Protein AF-A0AAU9DB05-F1 (afdb_monomer_lite)

InterPro domains:
  IPR001624 Flagellar hook-basal body complex protein FliE [MF_00724] (1-97)
  IPR001624 Flagellar hook-basal body complex protein FliE [PF02049] (17-97)
  IPR001624 Flagellar hook-basal body complex protein FliE [PR01006] (27-43)
  IPR001624 Flagellar hook-basal body complex protein FliE [PR01006] (61-77)
  IPR001624 Flagellar hook-basal body complex protein FliE [PR01006] (82-95)
  IPR001624 Flagellar hook-basal body complex protein FliE [PTHR34653] (17-97)
  IPR001624 Flagellar hook-basal body complex protein FliE [TIGR00205] (15-97)

Organism: NCBI:txid2996794

Secondary structure (DSSP, 8-state):
--------GGGGSSSTTSSSSSSS---HHHHHHHHHHHHHHHHHHHHHHHHHHHTTS---HHHHHHHHHHHHHHHHHHHHHHHHHHHHHHHHHHH--

pLDDT: mean 80.7, std 18.01, range [43.91, 97.81]

Radius of gyration: 26.41 Å; chains: 1; bounding box: 81×18×68 Å

Sequence (97 aa):
MKINGIINPNILGDISNKKNKQEAETSFSNVLKGIVEDANNLQKDANLKTQNFVSGKIDNIQEVMVAGQKAEIAMSFVIEVRNKLLDAYQEFSRMQV

Foldseek 3Di:
DDDDDDDDPCPVPPPVPDPPPPPPDPDPVVVLVVLVVVLVVLVVLLVVVVVCCVVVVDVDVVSNVVSVVSSVVSVVVNVVVVVVVVVVVVVVVVVVD

Structure (mmCIF, N/CA/C/O backbone):
data_AF-A0AAU9DB05-F1
#
_entry.id   AF-A0AAU9DB05-F1
#
loop_
_atom_site.group_PDB
_atom_site.id
_atom_site.type_symbol
_atom_site.label_atom_id
_atom_site.label_alt_id
_atom_site.label_comp_id
_atom_site.label_asym_id
_atom_site.label_entity_id
_atom_site.label_seq_id
_atom_site.pdbx_PDB_ins_code
_atom_site.Cartn_x
_atom_site.Cartn_y
_atom_site.Cartn_z
_atom_site.occupancy
_atom_site.B_iso_or_equiv
_atom_site.auth_seq_id
_atom_site.auth_comp_id
_atom_site.auth_asym_id
_atom_site.auth_atom_id
_atom_site.pdbx_PDB_model_num
ATOM 1 N N . MET A 1 1 ? 61.837 2.188 37.230 1.00 45.69 1 MET A N 1
ATOM 2 C CA . MET A 1 1 ? 60.548 1.975 36.535 1.00 45.69 1 MET A CA 1
ATOM 3 C C . MET A 1 1 ? 60.772 2.148 35.041 1.00 45.69 1 MET A C 1
ATOM 5 O O . MET A 1 1 ? 61.313 3.174 34.656 1.00 45.69 1 MET A O 1
ATOM 9 N N . LYS A 1 2 ? 60.435 1.146 34.220 1.00 44.50 2 LYS A N 1
ATOM 10 C CA . LYS A 1 2 ? 60.449 1.245 32.753 1.00 44.50 2 LYS A CA 1
ATOM 11 C C . LYS A 1 2 ? 59.016 1.524 32.300 1.00 44.50 2 LYS A C 1
ATOM 13 O O . LYS A 1 2 ? 58.153 0.683 32.524 1.00 44.50 2 LYS A O 1
ATOM 18 N N . ILE A 1 3 ? 58.765 2.695 31.725 1.00 55.53 3 ILE A N 1
ATOM 19 C CA . ILE A 1 3 ? 57.491 3.027 31.077 1.00 55.53 3 ILE A CA 1
ATOM 20 C C . ILE A 1 3 ? 57.666 2.702 29.597 1.00 55.53 3 ILE A C 1
ATOM 22 O O . ILE A 1 3 ? 58.337 3.429 28.871 1.00 55.53 3 ILE A O 1
ATOM 26 N N . ASN A 1 4 ? 57.122 1.561 29.184 1.00 43.91 4 ASN A N 1
ATOM 27 C CA . ASN A 1 4 ? 57.091 1.122 27.798 1.00 43.91 4 ASN A CA 1
ATOM 28 C C . ASN A 1 4 ? 55.633 1.035 27.350 1.00 43.91 4 ASN A C 1
ATOM 30 O O . ASN A 1 4 ? 54.845 0.329 27.971 1.00 43.91 4 ASN A O 1
ATOM 34 N N . GLY A 1 5 ? 55.340 1.678 26.220 1.00 54.53 5 GLY A N 1
ATOM 35 C CA . GLY A 1 5 ? 54.171 1.394 25.395 1.00 54.53 5 GLY A CA 1
ATOM 36 C C . GLY A 1 5 ? 52.972 2.291 25.673 1.00 54.53 5 GLY A C 1
ATOM 37 O O . GLY A 1 5 ? 52.345 2.182 26.715 1.00 54.53 5 GLY A O 1
ATOM 38 N N . ILE A 1 6 ? 52.658 3.165 24.717 1.00 57.59 6 ILE A N 1
ATOM 39 C CA . ILE A 1 6 ? 51.444 3.134 23.878 1.00 57.59 6 ILE A CA 1
ATOM 40 C C . ILE A 1 6 ? 51.567 4.346 22.939 1.00 57.59 6 ILE A C 1
ATOM 42 O O . ILE A 1 6 ? 51.135 5.446 23.259 1.00 57.59 6 ILE A O 1
ATOM 46 N N . ILE A 1 7 ? 52.191 4.154 21.776 1.00 60.38 7 ILE A N 1
ATOM 47 C CA . ILE A 1 7 ? 51.872 4.944 20.580 1.00 60.38 7 ILE A CA 1
ATOM 48 C C . ILE A 1 7 ? 51.723 3.925 19.454 1.00 60.38 7 ILE A C 1
ATOM 50 O O . ILE A 1 7 ? 52.705 3.414 18.923 1.00 60.38 7 ILE A O 1
ATOM 54 N N . ASN A 1 8 ? 50.474 3.558 19.173 1.00 56.38 8 ASN A N 1
ATOM 55 C CA . ASN A 1 8 ? 50.109 2.701 18.055 1.00 56.38 8 ASN A CA 1
ATOM 56 C C . ASN A 1 8 ? 49.932 3.592 16.808 1.00 56.38 8 ASN A C 1
ATOM 58 O O . ASN A 1 8 ? 49.034 4.437 16.818 1.00 56.38 8 ASN A O 1
ATOM 62 N N . PRO A 1 9 ? 50.734 3.439 15.740 1.00 56.72 9 PRO A N 1
ATOM 63 C CA . PRO A 1 9 ? 50.687 4.322 14.569 1.00 56.72 9 PRO A CA 1
ATOM 64 C C . PRO A 1 9 ? 49.449 4.122 13.670 1.00 56.72 9 PRO A C 1
ATOM 66 O O . PRO A 1 9 ? 49.301 4.816 12.669 1.00 56.72 9 PRO A O 1
ATOM 69 N N . ASN A 1 10 ? 48.516 3.232 14.027 1.00 58.69 10 ASN A N 1
ATOM 70 C CA . ASN A 1 10 ? 47.360 2.886 13.188 1.00 58.69 10 ASN A CA 1
ATOM 71 C C . ASN A 1 10 ? 46.104 3.759 13.387 1.00 58.69 10 ASN A C 1
ATOM 73 O O . ASN A 1 10 ? 45.060 3.464 12.812 1.00 58.69 10 ASN A O 1
ATOM 77 N N . ILE A 1 11 ? 46.180 4.864 14.132 1.00 58.53 11 ILE A N 1
ATOM 78 C CA . ILE A 1 11 ? 45.039 5.783 14.334 1.00 58.53 11 ILE A CA 1
ATOM 79 C C . ILE A 1 11 ? 44.636 6.593 13.084 1.00 58.53 11 ILE A C 1
ATOM 81 O O . ILE A 1 11 ? 43.616 7.276 13.104 1.00 58.53 11 ILE A O 1
ATOM 85 N N . LEU A 1 12 ? 45.384 6.498 11.978 1.00 56.00 12 LEU A N 1
ATOM 86 C CA . LEU A 1 12 ? 45.067 7.188 10.717 1.00 56.00 12 LEU A CA 1
ATOM 87 C C . LEU A 1 12 ? 44.284 6.326 9.704 1.00 56.00 12 LEU A C 1
ATOM 89 O O . LEU A 1 12 ? 43.848 6.847 8.682 1.00 56.00 12 LEU A O 1
ATOM 93 N N . GLY A 1 13 ? 44.060 5.034 9.983 1.00 56.16 13 GLY A N 1
ATOM 94 C CA . GLY A 1 13 ? 43.303 4.126 9.102 1.00 56.16 13 GLY A CA 1
ATOM 95 C C . GLY A 1 13 ? 41.796 4.045 9.383 1.00 56.16 13 GLY A C 1
ATOM 96 O O . GLY A 1 13 ? 41.036 3.607 8.523 1.00 56.16 13 GLY A O 1
ATOM 97 N N . ASP A 1 14 ? 41.345 4.490 10.559 1.00 54.69 14 ASP A N 1
ATOM 98 C CA . ASP A 1 14 ? 39.970 4.259 11.043 1.00 54.69 14 ASP A CA 1
ATOM 99 C C . ASP A 1 14 ? 38.985 5.398 10.701 1.00 54.69 14 ASP A C 1
ATOM 101 O O . ASP A 1 14 ? 37.769 5.267 10.834 1.00 54.69 14 ASP A O 1
ATOM 105 N N . ILE A 1 15 ? 39.490 6.539 10.217 1.00 56.50 15 ILE A N 1
ATOM 106 C CA . ILE A 1 15 ? 38.659 7.716 9.895 1.00 56.50 15 ILE A CA 1
ATOM 107 C C . ILE A 1 15 ? 38.140 7.662 8.445 1.00 56.50 15 ILE A C 1
ATOM 109 O O . ILE A 1 15 ? 37.112 8.260 8.130 1.00 56.50 15 ILE A O 1
ATOM 113 N N . SER A 1 16 ? 38.782 6.892 7.558 1.00 54.94 16 SER A N 1
ATOM 114 C CA . SER A 1 16 ? 38.387 6.808 6.142 1.00 54.94 16 SER A CA 1
ATOM 115 C C . SER A 1 16 ? 37.160 5.908 5.896 1.00 54.94 16 SER A C 1
ATOM 117 O O . SER A 1 16 ? 36.486 6.049 4.880 1.00 54.94 16 SER A O 1
ATOM 119 N N . ASN A 1 17 ? 36.793 5.038 6.848 1.00 52.56 17 ASN A N 1
ATOM 120 C CA . ASN A 1 17 ? 35.807 3.972 6.618 1.00 52.56 17 ASN A CA 1
ATOM 121 C C . ASN A 1 17 ? 34.458 4.146 7.346 1.00 52.56 17 ASN A C 1
ATOM 123 O O . ASN A 1 17 ? 33.683 3.197 7.455 1.00 52.56 17 ASN A O 1
ATOM 127 N N . LYS A 1 18 ? 34.150 5.350 7.856 1.00 52.50 18 LYS A N 1
ATOM 128 C CA . LYS A 1 18 ? 32.920 5.597 8.642 1.00 52.50 18 LYS A CA 1
ATOM 129 C C . LYS A 1 18 ? 31.969 6.662 8.082 1.00 52.50 18 LYS A C 1
ATOM 131 O O . LYS A 1 18 ? 31.028 7.046 8.770 1.00 52.50 18 LYS A O 1
ATOM 136 N N . LYS A 1 19 ? 32.171 7.116 6.839 1.00 48.12 19 LYS A N 1
ATOM 137 C CA . LYS A 1 19 ? 31.294 8.107 6.174 1.00 48.12 19 LYS A CA 1
ATOM 138 C C . LYS A 1 19 ? 30.858 7.769 4.739 1.00 48.12 19 LYS A C 1
ATOM 140 O O . LYS A 1 19 ? 30.278 8.620 4.090 1.00 48.12 19 LYS A O 1
ATOM 145 N N . ASN A 1 20 ? 31.066 6.534 4.272 1.00 45.19 20 ASN A N 1
ATOM 146 C CA . ASN A 1 20 ? 30.633 6.073 2.938 1.00 45.19 20 ASN A CA 1
ATOM 147 C C . ASN A 1 20 ? 29.810 4.767 2.984 1.00 45.19 20 ASN A C 1
ATOM 149 O O . ASN A 1 20 ? 29.878 3.944 2.078 1.00 45.19 20 ASN A O 1
ATOM 153 N N . LYS A 1 21 ? 29.049 4.527 4.064 1.00 45.97 21 LYS A N 1
ATOM 154 C CA . LYS A 1 21 ? 28.211 3.313 4.204 1.00 45.97 21 LYS A CA 1
ATOM 155 C C . LYS A 1 21 ? 26.773 3.579 4.668 1.00 45.97 21 LYS A C 1
ATOM 157 O O . LYS A 1 21 ? 26.093 2.659 5.104 1.00 45.97 21 LYS A O 1
ATOM 162 N N . GLN A 1 22 ? 26.311 4.827 4.599 1.00 48.84 22 GLN A N 1
ATOM 163 C CA . GLN A 1 22 ? 24.896 5.167 4.825 1.00 48.84 22 GLN A CA 1
ATOM 164 C C . GLN A 1 22 ? 24.168 5.595 3.543 1.00 48.84 22 GLN A C 1
ATOM 166 O O . GLN A 1 22 ? 22.946 5.594 3.522 1.00 48.84 22 GLN A O 1
ATOM 171 N N . GLU A 1 23 ? 24.902 5.838 2.455 1.00 49.56 23 GLU A N 1
ATOM 172 C CA . GLU A 1 23 ? 24.362 6.117 1.113 1.00 49.56 23 GLU A CA 1
ATOM 173 C C . GLU A 1 23 ? 24.733 5.016 0.103 1.00 49.56 23 GLU A C 1
ATOM 175 O O . GLU A 1 23 ? 24.653 5.207 -1.106 1.00 49.56 23 GLU A O 1
ATOM 180 N N . ALA A 1 24 ? 25.148 3.841 0.589 1.00 51.28 24 ALA A N 1
ATOM 181 C CA . ALA A 1 24 ? 25.325 2.666 -0.256 1.00 51.28 24 ALA A CA 1
ATOM 182 C C . ALA A 1 24 ? 23.938 2.108 -0.600 1.00 51.28 24 ALA A C 1
ATOM 184 O O . ALA A 1 24 ? 23.409 1.261 0.113 1.00 51.28 24 ALA A O 1
ATOM 185 N N . GLU A 1 25 ? 23.355 2.672 -1.658 1.00 57.94 25 GLU A N 1
ATOM 186 C CA . GLU A 1 25 ? 22.289 2.108 -2.482 1.00 57.94 25 GLU A CA 1
ATOM 187 C C . GLU A 1 25 ? 21.121 1.510 -1.689 1.00 57.94 25 GLU A C 1
ATOM 189 O O . GLU A 1 25 ? 21.089 0.319 -1.368 1.00 57.94 25 GLU A O 1
ATOM 194 N N . THR A 1 26 ? 20.067 2.301 -1.461 1.00 63.44 26 THR A N 1
ATOM 195 C CA . THR A 1 26 ? 18.756 1.661 -1.297 1.00 63.44 26 THR A CA 1
ATOM 196 C C . THR A 1 26 ? 18.470 0.942 -2.612 1.00 63.44 26 THR A C 1
ATOM 198 O O . THR A 1 26 ? 18.079 1.569 -3.593 1.00 63.44 26 THR A O 1
ATOM 201 N N . SER A 1 27 ? 18.767 -0.361 -2.658 1.00 85.19 27 SER A N 1
ATOM 202 C CA . SER A 1 27 ? 18.563 -1.180 -3.849 1.00 85.19 27 SER A CA 1
ATOM 203 C C . SER A 1 27 ? 17.136 -0.980 -4.339 1.00 85.19 27 SER A C 1
ATOM 205 O O . SER A 1 27 ? 16.199 -0.993 -3.538 1.00 85.19 27 SER A O 1
ATOM 207 N N . PHE A 1 28 ? 16.958 -0.828 -5.651 1.00 83.31 28 PHE A N 1
ATOM 208 C CA . PHE A 1 28 ? 15.633 -0.733 -6.259 1.00 83.31 28 PHE A CA 1
ATOM 209 C C . PHE A 1 28 ? 14.703 -1.865 -5.783 1.00 83.31 28 PHE A C 1
ATOM 211 O O . PHE A 1 28 ? 13.527 -1.635 -5.514 1.00 83.31 28 PHE A O 1
ATOM 218 N N . SER A 1 29 ? 15.250 -3.070 -5.566 1.00 86.88 29 SER A N 1
ATOM 219 C CA . SER A 1 29 ? 14.498 -4.199 -5.011 1.00 86.88 29 SER A CA 1
ATOM 220 C C . SER A 1 29 ? 13.966 -3.934 -3.600 1.00 86.88 29 SER A C 1
ATOM 222 O O . SER A 1 29 ? 12.881 -4.408 -3.271 1.00 86.88 29 SER A O 1
ATOM 224 N N . ASN A 1 30 ? 14.704 -3.199 -2.765 1.00 90.38 30 ASN A N 1
ATOM 225 C CA . ASN A 1 30 ? 14.272 -2.839 -1.414 1.00 90.38 30 ASN A CA 1
ATOM 226 C C . ASN A 1 30 ? 13.154 -1.795 -1.461 1.00 90.38 30 ASN A C 1
ATOM 228 O O . ASN A 1 30 ? 12.185 -1.923 -0.719 1.00 90.38 30 ASN A O 1
ATOM 232 N N . VAL A 1 31 ? 13.252 -0.814 -2.365 1.00 88.94 31 VAL A N 1
ATOM 233 C CA . VAL A 1 31 ? 12.187 0.180 -2.582 1.00 88.94 31 VAL A CA 1
ATOM 234 C C . VAL A 1 31 ? 10.914 -0.504 -3.071 1.00 88.94 31 VAL A C 1
ATOM 236 O O . VAL A 1 31 ? 9.852 -0.312 -2.487 1.00 88.94 31 VAL A O 1
ATOM 239 N N . LEU A 1 32 ? 11.019 -1.356 -4.095 1.00 89.88 32 LEU A N 1
ATOM 240 C CA . LEU A 1 32 ? 9.876 -2.087 -4.638 1.00 89.88 32 LEU A CA 1
ATOM 241 C C . LEU A 1 32 ? 9.227 -2.990 -3.584 1.00 89.88 32 LEU A C 1
ATOM 243 O O . LEU A 1 32 ? 8.003 -3.030 -3.473 1.00 89.88 32 LEU A O 1
ATOM 247 N N . LYS A 1 33 ? 10.041 -3.685 -2.782 1.00 92.69 33 LYS A N 1
ATOM 248 C CA . LYS A 1 33 ? 9.549 -4.488 -1.661 1.00 92.69 33 LYS A CA 1
ATOM 249 C C . LYS A 1 33 ? 8.802 -3.627 -0.642 1.00 92.69 33 LYS A C 1
ATOM 251 O O . LYS A 1 33 ? 7.723 -4.028 -0.221 1.00 92.69 33 LYS A O 1
ATOM 256 N N . GLY A 1 34 ? 9.340 -2.454 -0.304 1.00 93.56 34 GLY A N 1
ATOM 257 C CA . GLY A 1 34 ? 8.688 -1.491 0.584 1.00 93.56 34 GLY A CA 1
ATOM 258 C C . GLY A 1 34 ? 7.319 -1.059 0.061 1.00 93.56 34 GLY A C 1
ATOM 259 O O . GLY A 1 34 ? 6.336 -1.176 0.778 1.00 93.56 34 GLY A O 1
ATOM 260 N N . ILE A 1 35 ? 7.220 -0.689 -1.219 1.00 91.25 35 ILE A N 1
ATOM 261 C CA . ILE A 1 35 ? 5.947 -0.283 -1.841 1.00 91.25 35 ILE A CA 1
ATOM 262 C C . ILE A 1 35 ? 4.897 -1.406 -1.756 1.00 91.25 35 ILE A C 1
ATOM 264 O O . ILE A 1 35 ? 3.736 -1.155 -1.429 1.00 91.25 35 ILE A O 1
ATOM 268 N N . VAL A 1 36 ? 5.287 -2.653 -2.039 1.00 94.94 36 VAL A N 1
ATOM 269 C CA . VAL A 1 36 ? 4.377 -3.810 -1.952 1.00 94.94 36 VAL A CA 1
ATOM 270 C C . VAL A 1 36 ? 3.947 -4.072 -0.506 1.00 94.94 36 VAL A C 1
ATOM 272 O O . VAL A 1 36 ? 2.785 -4.390 -0.250 1.00 94.94 36 VAL A O 1
ATOM 275 N N . GLU A 1 37 ? 4.870 -3.943 0.443 1.00 96.50 37 GLU A N 1
ATOM 276 C CA . GLU A 1 37 ? 4.588 -4.109 1.867 1.00 96.50 37 GLU A CA 1
ATOM 277 C C . GLU A 1 37 ? 3.639 -3.020 2.384 1.00 96.50 37 GLU A C 1
ATOM 279 O O . GLU A 1 37 ? 2.669 -3.335 3.074 1.00 96.50 37 GLU A O 1
ATOM 284 N N . ASP A 1 38 ? 3.834 -1.772 1.963 1.00 95.69 38 ASP A N 1
ATOM 285 C CA . ASP A 1 38 ? 2.968 -0.641 2.295 1.00 95.69 38 ASP A CA 1
ATOM 286 C C . ASP A 1 38 ? 1.553 -0.824 1.738 1.00 95.69 38 ASP A C 1
ATOM 288 O O . ASP A 1 38 ? 0.573 -0.665 2.471 1.00 95.69 38 ASP A O 1
ATOM 292 N N . ALA A 1 39 ? 1.418 -1.239 0.474 1.00 95.81 39 ALA A N 1
ATOM 293 C CA . ALA A 1 39 ? 0.116 -1.545 -0.119 1.00 95.81 39 ALA A CA 1
ATOM 294 C C . ALA A 1 39 ? -0.603 -2.681 0.633 1.00 95.81 39 ALA A C 1
ATOM 296 O O . ALA A 1 39 ? -1.798 -2.589 0.920 1.00 95.81 39 ALA A O 1
ATOM 297 N N . ASN A 1 40 ? 0.128 -3.728 1.026 1.00 96.88 40 ASN A N 1
ATOM 298 C CA . ASN A 1 40 ? -0.413 -4.818 1.839 1.00 96.88 40 ASN A CA 1
ATOM 299 C C . ASN A 1 40 ? -0.854 -4.340 3.233 1.00 96.88 40 ASN A C 1
ATOM 301 O O . ASN A 1 40 ? -1.891 -4.769 3.740 1.00 96.88 40 ASN A O 1
ATOM 305 N N . ASN A 1 41 ? -0.092 -3.443 3.856 1.00 97.81 41 ASN A N 1
ATOM 306 C CA . ASN A 1 41 ? -0.443 -2.864 5.150 1.00 97.81 41 ASN A CA 1
ATOM 307 C C . ASN A 1 41 ? -1.715 -2.011 5.055 1.00 97.81 41 ASN A C 1
ATOM 309 O O . ASN A 1 41 ? -2.602 -2.160 5.895 1.00 97.81 41 ASN A O 1
ATOM 313 N N . LEU A 1 42 ? -1.857 -1.200 4.001 1.00 97.19 42 LEU A N 1
ATOM 314 C CA . LEU A 1 42 ? -3.081 -0.437 3.737 1.00 97.19 42 LEU A CA 1
ATOM 315 C C . LEU A 1 42 ? -4.289 -1.353 3.511 1.00 97.19 42 LEU A C 1
ATOM 317 O O . LEU A 1 42 ? -5.356 -1.111 4.072 1.00 97.19 42 LEU A O 1
ATOM 321 N N . GLN A 1 43 ? -4.121 -2.443 2.758 1.00 96.44 43 GLN A N 1
ATOM 322 C CA . GLN A 1 43 ? -5.184 -3.429 2.555 1.00 96.44 43 GLN A CA 1
ATOM 323 C C . GLN A 1 43 ? -5.615 -4.096 3.868 1.00 96.44 43 GLN A C 1
ATOM 325 O O . GLN A 1 43 ? -6.809 -4.289 4.111 1.00 96.44 43 GLN A O 1
ATOM 330 N N . LYS A 1 44 ? -4.659 -4.446 4.735 1.00 97.44 44 LYS A N 1
ATOM 331 C CA . LYS A 1 44 ? -4.951 -5.014 6.058 1.00 97.44 44 LYS A CA 1
ATOM 332 C C . LYS A 1 44 ? -5.671 -4.018 6.962 1.00 97.44 44 LYS A C 1
ATOM 334 O O . LYS A 1 44 ? -6.622 -4.418 7.628 1.00 97.44 44 LYS A O 1
ATOM 339 N N . ASP A 1 45 ? -5.258 -2.751 6.967 1.00 96.00 45 ASP A N 1
ATOM 340 C CA . ASP A 1 45 ? -5.928 -1.697 7.737 1.00 96.00 45 ASP A CA 1
ATOM 341 C C . ASP A 1 45 ? -7.375 -1.494 7.267 1.00 96.00 45 ASP A C 1
ATOM 343 O O . ASP A 1 45 ? -8.301 -1.502 8.080 1.00 96.00 45 ASP A O 1
ATOM 347 N N . ALA A 1 46 ? -7.597 -1.429 5.950 1.00 95.44 46 ALA A N 1
ATOM 348 C CA . ALA A 1 46 ? -8.933 -1.343 5.367 1.00 95.44 46 ALA A CA 1
ATOM 349 C C . ALA A 1 46 ? -9.821 -2.529 5.781 1.00 95.44 46 ALA A C 1
ATOM 351 O O . ALA A 1 46 ? -10.972 -2.339 6.187 1.00 95.44 46 ALA A O 1
ATOM 352 N N . ASN A 1 47 ? -9.280 -3.750 5.749 1.00 95.19 47 ASN A N 1
ATOM 353 C CA . ASN A 1 47 ? -9.997 -4.953 6.174 1.00 95.19 47 ASN A CA 1
ATOM 354 C C . ASN A 1 47 ? -10.318 -4.931 7.674 1.00 95.19 47 ASN A C 1
ATOM 356 O O . ASN A 1 47 ? -11.433 -5.271 8.069 1.00 95.19 47 ASN A O 1
ATOM 360 N N . LEU A 1 48 ? -9.368 -4.505 8.511 1.00 95.25 48 LEU A N 1
ATOM 361 C CA . LEU A 1 48 ? -9.560 -4.394 9.955 1.00 95.25 48 LEU A CA 1
ATOM 362 C C . LEU A 1 48 ? -10.643 -3.365 10.292 1.00 95.25 48 LEU A C 1
ATOM 364 O O . LEU A 1 48 ? -11.541 -3.651 11.083 1.00 95.25 48 LEU A O 1
ATOM 368 N N . LYS A 1 49 ? -10.596 -2.184 9.669 1.00 93.50 49 LYS A N 1
ATOM 369 C CA . LYS A 1 49 ? -11.624 -1.149 9.831 1.00 93.50 49 LYS A CA 1
ATOM 370 C C . LYS A 1 49 ? -12.983 -1.647 9.345 1.00 93.50 49 LYS A C 1
ATOM 372 O O . LYS A 1 49 ? -13.967 -1.513 10.061 1.00 93.50 49 LYS A O 1
ATOM 377 N N . THR A 1 50 ? -13.041 -2.323 8.202 1.00 92.50 50 THR A N 1
ATOM 378 C CA . THR A 1 50 ? -14.286 -2.936 7.713 1.00 92.50 50 THR A CA 1
ATOM 379 C C . THR A 1 50 ? -14.849 -3.940 8.721 1.00 92.50 50 THR A C 1
ATOM 381 O O . THR A 1 50 ? -16.026 -3.880 9.065 1.00 92.50 50 THR A O 1
ATOM 384 N N . GLN A 1 51 ? -14.010 -4.828 9.261 1.00 92.94 51 GLN A N 1
ATOM 385 C CA . GLN A 1 51 ? -14.432 -5.813 10.256 1.00 92.94 51 GLN A CA 1
ATOM 386 C C . GLN A 1 51 ? -14.914 -5.152 11.553 1.00 92.94 51 GLN A C 1
ATOM 388 O O . GLN A 1 51 ? -15.939 -5.548 12.112 1.00 92.94 51 GLN A O 1
ATOM 393 N N . ASN A 1 52 ? -14.201 -4.139 12.038 1.00 91.81 52 ASN A N 1
ATOM 394 C CA . ASN A 1 52 ? -14.586 -3.399 13.235 1.00 91.81 52 ASN A CA 1
ATOM 395 C C . ASN A 1 52 ? -15.919 -2.662 13.034 1.00 91.81 52 ASN A C 1
ATOM 397 O O . ASN A 1 52 ? -16.729 -2.629 13.955 1.00 91.81 52 ASN A O 1
ATOM 401 N N . PHE A 1 53 ? -16.172 -2.125 11.839 1.00 91.75 53 PHE A N 1
ATOM 402 C CA . PHE A 1 53 ? -17.431 -1.459 11.511 1.00 91.75 53 PHE A CA 1
ATOM 403 C C . PHE A 1 53 ? -18.598 -2.444 11.459 1.00 91.75 53 PHE A C 1
ATOM 405 O O . PHE A 1 53 ? -19.602 -2.257 12.139 1.00 91.75 53 PHE A O 1
ATOM 412 N N . VAL A 1 54 ? -18.441 -3.555 10.735 1.00 89.56 54 VAL A N 1
ATOM 413 C CA . VAL A 1 54 ? -19.485 -4.591 10.635 1.00 89.56 54 VAL A CA 1
ATOM 414 C C . VAL A 1 54 ? -19.765 -5.250 11.992 1.00 89.56 54 VAL A C 1
ATOM 416 O O . VAL A 1 54 ? -20.891 -5.660 12.258 1.00 89.56 54 VAL A O 1
ATOM 419 N N . SER A 1 55 ? -18.765 -5.330 12.874 1.00 92.00 55 SER A N 1
ATOM 420 C CA . SER A 1 55 ? -18.936 -5.832 14.246 1.00 92.00 55 SER A CA 1
ATOM 421 C C . SER A 1 55 ? -19.462 -4.792 15.244 1.00 92.00 55 SER A C 1
ATOM 423 O O . SER A 1 55 ? -19.597 -5.119 16.421 1.00 92.00 55 SER A O 1
ATOM 425 N N . GLY A 1 56 ? -19.755 -3.560 14.807 1.00 86.31 56 GLY A N 1
ATOM 426 C CA . GLY A 1 56 ? -20.285 -2.490 15.661 1.00 86.31 56 GLY A CA 1
ATOM 427 C C . GLY A 1 56 ? -19.281 -1.931 16.675 1.00 86.31 56 GLY A C 1
ATOM 428 O O . GLY A 1 56 ? -19.673 -1.292 17.644 1.00 86.31 56 GLY A O 1
ATOM 429 N N . LYS A 1 57 ? -17.979 -2.191 16.492 1.00 82.50 57 LYS A N 1
ATOM 430 C CA . LYS A 1 57 ? -16.903 -1.646 17.343 1.00 82.50 57 LYS A CA 1
ATOM 431 C C . LYS A 1 57 ? -16.519 -0.216 16.966 1.00 82.50 57 LYS A C 1
ATOM 433 O O . LYS A 1 57 ? -15.872 0.464 17.756 1.00 82.50 57 LYS A O 1
ATOM 438 N N . ILE A 1 58 ? -16.860 0.208 15.752 1.00 75.19 58 ILE A N 1
ATOM 439 C CA . ILE A 1 58 ? -16.691 1.574 15.258 1.00 75.19 58 ILE A CA 1
ATOM 440 C C . ILE A 1 58 ? -17.930 1.968 14.461 1.00 75.19 58 ILE A C 1
ATOM 442 O O . ILE A 1 58 ? -18.368 1.224 13.591 1.00 75.19 58 ILE A O 1
ATOM 446 N N . ASP A 1 59 ? -18.440 3.169 14.717 1.00 78.56 59 ASP A N 1
ATOM 447 C CA . ASP A 1 59 ? -19.613 3.714 14.017 1.00 78.56 59 ASP A CA 1
ATOM 448 C C . ASP A 1 59 ? -19.220 4.608 12.827 1.00 78.56 59 ASP A C 1
ATOM 450 O O . ASP A 1 59 ? -20.060 5.070 12.054 1.00 78.56 59 ASP A O 1
ATOM 454 N N . ASN A 1 60 ? -17.918 4.861 12.656 1.00 83.19 60 ASN A N 1
ATOM 455 C CA . ASN A 1 60 ? -17.410 5.776 11.645 1.00 83.19 60 ASN A CA 1
ATOM 456 C C . ASN A 1 60 ? -17.177 5.078 10.295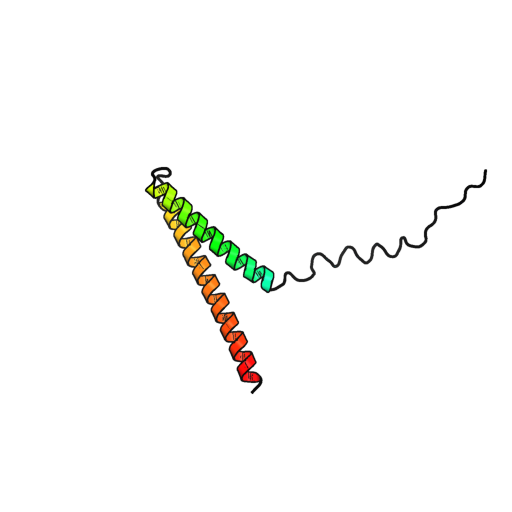 1.00 83.19 60 ASN A C 1
ATOM 458 O O . ASN A 1 60 ? -16.073 4.633 9.978 1.00 83.19 60 ASN A O 1
ATOM 462 N N . ILE A 1 61 ? -18.218 5.050 9.462 1.00 89.00 61 ILE A N 1
ATOM 463 C CA . ILE A 1 61 ? -18.142 4.556 8.079 1.00 89.00 61 ILE A CA 1
ATOM 464 C C . ILE A 1 61 ? -17.153 5.350 7.206 1.00 89.00 61 ILE A C 1
ATOM 466 O O . ILE A 1 61 ? -16.573 4.794 6.274 1.00 89.00 61 ILE A O 1
ATOM 470 N N . GLN A 1 62 ? -16.914 6.636 7.497 1.00 92.19 62 GLN A N 1
ATOM 471 C CA . GLN A 1 62 ? -16.013 7.472 6.694 1.00 92.19 62 GLN A CA 1
ATOM 472 C C . GLN A 1 62 ? -14.574 6.962 6.769 1.00 92.19 62 GLN A C 1
ATOM 474 O O . GLN A 1 62 ? -13.887 6.912 5.752 1.00 92.19 62 GLN A O 1
ATOM 479 N N . GLU A 1 63 ? -14.129 6.511 7.942 1.00 90.62 63 GLU A N 1
ATOM 480 C CA . GLU A 1 63 ? -12.799 5.920 8.099 1.00 90.62 63 GLU A CA 1
ATOM 481 C C . GLU A 1 63 ? -12.630 4.622 7.313 1.00 90.62 63 GLU A C 1
ATOM 483 O O . GLU A 1 63 ? -11.565 4.395 6.740 1.00 90.62 63 GLU A O 1
ATOM 488 N N . VAL A 1 64 ? -13.669 3.784 7.266 1.00 93.31 64 VAL A N 1
ATOM 489 C CA . VAL A 1 64 ? -13.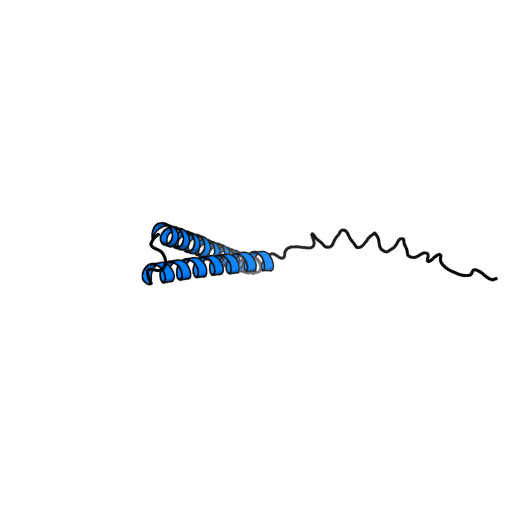663 2.544 6.477 1.00 93.31 64 VAL A CA 1
ATOM 490 C C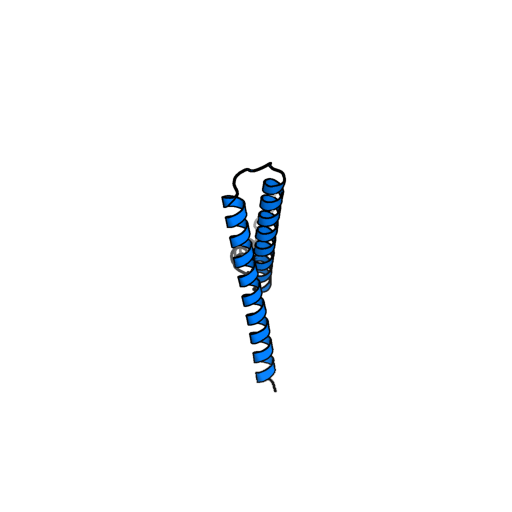 . VAL A 1 64 ? -13.548 2.869 4.992 1.00 93.31 64 VAL A C 1
ATOM 492 O O . VAL A 1 64 ? -12.706 2.297 4.303 1.00 93.31 64 VAL A O 1
ATOM 495 N N . MET A 1 65 ? -14.348 3.826 4.509 1.00 93.69 65 MET A N 1
ATOM 496 C CA . MET A 1 65 ? -14.320 4.253 3.109 1.00 93.69 65 MET A CA 1
ATOM 497 C C . MET A 1 65 ? -12.960 4.839 2.722 1.00 93.69 65 MET A C 1
ATOM 499 O O . MET A 1 65 ? -12.398 4.455 1.700 1.00 93.69 65 MET A O 1
ATOM 503 N N . VAL A 1 66 ? -12.394 5.716 3.556 1.00 95.50 66 VAL A N 1
ATOM 504 C CA . VAL A 1 66 ? -11.077 6.319 3.303 1.00 95.50 66 VAL A CA 1
ATOM 505 C C . VAL A 1 66 ? -9.974 5.262 3.316 1.00 95.50 66 VAL A C 1
ATOM 507 O O . VAL A 1 66 ? -9.093 5.287 2.458 1.00 95.50 66 VAL A O 1
ATOM 510 N N . ALA A 1 67 ? -10.000 4.326 4.267 1.00 95.06 67 ALA A N 1
ATOM 511 C CA . ALA A 1 67 ? -9.021 3.245 4.314 1.00 95.06 67 ALA A CA 1
ATOM 512 C C . ALA A 1 67 ? -9.126 2.331 3.084 1.00 95.06 67 ALA A C 1
ATOM 514 O O . ALA A 1 67 ? -8.104 1.998 2.485 1.00 95.06 67 ALA A O 1
ATOM 515 N N . GLY A 1 68 ? -10.350 2.004 2.656 1.00 95.81 68 GLY A N 1
ATOM 516 C CA . GLY A 1 68 ? -10.606 1.256 1.426 1.00 95.81 68 GLY A CA 1
ATOM 517 C C . GLY A 1 68 ? -10.048 1.954 0.185 1.00 95.81 68 GLY A C 1
ATOM 518 O O . GLY A 1 68 ? -9.286 1.348 -0.562 1.00 95.81 68 GLY A O 1
ATOM 519 N N . GLN A 1 69 ? -10.333 3.249 0.015 1.00 96.44 69 GLN A N 1
ATOM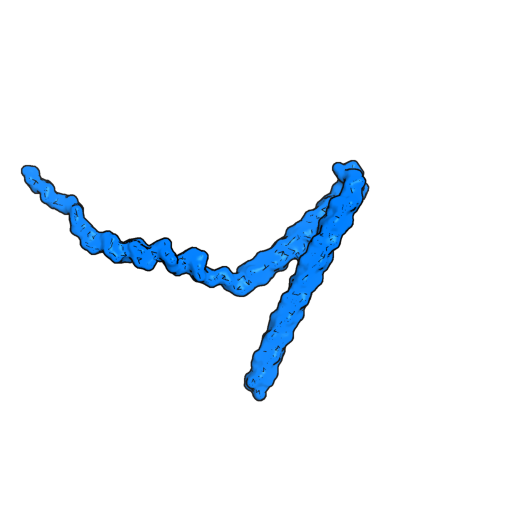 520 C CA . GLN A 1 69 ? -9.810 4.044 -1.103 1.00 96.44 69 GLN A CA 1
ATOM 521 C C . GLN A 1 69 ? -8.278 4.098 -1.115 1.00 96.44 69 GLN A C 1
ATOM 523 O O . GLN A 1 69 ? -7.657 3.966 -2.168 1.00 96.44 69 GLN A O 1
ATOM 528 N N . LYS A 1 70 ? -7.645 4.263 0.054 1.00 96.38 70 LYS A N 1
ATOM 529 C CA . LYS A 1 70 ? -6.179 4.240 0.162 1.00 96.38 70 LYS A CA 1
ATOM 530 C C . LYS A 1 70 ? -5.599 2.901 -0.286 1.00 96.38 70 LYS A C 1
ATOM 532 O O . LYS A 1 70 ? -4.619 2.894 -1.027 1.00 96.38 70 LYS A O 1
ATOM 537 N N . ALA A 1 71 ? -6.195 1.792 0.150 1.00 96.94 71 ALA A N 1
ATOM 538 C CA . ALA A 1 71 ? -5.765 0.457 -0.250 1.00 96.94 71 ALA A CA 1
ATOM 539 C C . ALA A 1 71 ? -5.917 0.240 -1.764 1.00 96.94 71 ALA A C 1
ATOM 541 O O . ALA A 1 71 ? -4.990 -0.250 -2.405 1.00 96.94 71 ALA A O 1
ATOM 542 N N . GLU A 1 72 ? -7.040 0.665 -2.347 1.00 96.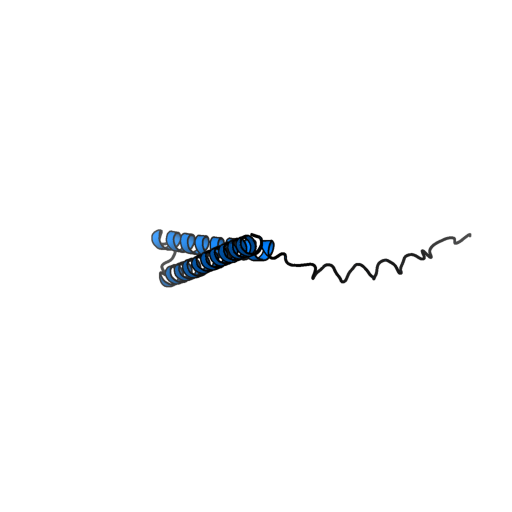44 72 GLU A N 1
ATOM 543 C CA . GLU A 1 72 ? -7.311 0.541 -3.783 1.00 96.44 72 GLU A CA 1
ATOM 544 C C . GLU A 1 72 ? -6.310 1.328 -4.641 1.00 96.44 72 GLU A C 1
ATOM 546 O O . GLU A 1 72 ? -5.733 0.782 -5.587 1.00 96.44 72 GLU A O 1
ATOM 551 N N . ILE A 1 73 ? -6.044 2.589 -4.284 1.00 96.88 73 ILE A N 1
ATOM 552 C CA . ILE A 1 73 ? -5.068 3.433 -4.988 1.00 96.88 73 ILE A CA 1
ATOM 553 C C . ILE A 1 73 ? -3.662 2.832 -4.871 1.00 96.88 73 ILE A C 1
ATOM 555 O O . ILE A 1 73 ? -2.958 2.710 -5.874 1.00 96.88 73 ILE A O 1
ATOM 559 N N . ALA A 1 74 ? -3.254 2.416 -3.668 1.00 96.50 74 ALA A N 1
ATOM 560 C CA . ALA A 1 74 ? -1.935 1.828 -3.447 1.00 96.50 74 ALA A CA 1
ATOM 561 C C . ALA A 1 74 ? -1.745 0.516 -4.224 1.00 96.50 74 ALA A C 1
ATOM 563 O O . ALA A 1 74 ? -0.694 0.293 -4.824 1.00 96.50 74 ALA A O 1
ATOM 564 N N . MET A 1 75 ? -2.770 -0.337 -4.262 1.00 95.62 75 MET A N 1
ATOM 565 C CA . MET A 1 75 ? -2.729 -1.585 -5.020 1.00 95.62 75 MET A CA 1
ATOM 566 C C . MET A 1 75 ? -2.662 -1.327 -6.528 1.00 95.62 75 MET A C 1
ATOM 568 O O . MET A 1 75 ? -1.869 -1.959 -7.226 1.00 95.62 75 MET A O 1
ATOM 572 N N . SER A 1 76 ? -3.439 -0.364 -7.028 1.00 96.06 76 SER A N 1
ATOM 573 C CA . SER A 1 76 ? -3.397 0.046 -8.438 1.00 96.06 76 SER A CA 1
ATOM 574 C C . SER A 1 76 ? -2.004 0.539 -8.828 1.00 96.06 76 SER A C 1
ATOM 576 O O . SER A 1 76 ? -1.451 0.102 -9.837 1.00 96.06 76 SER A O 1
ATOM 578 N N . PHE A 1 77 ? -1.379 1.348 -7.971 1.00 95.56 77 PHE A N 1
ATOM 579 C CA . PHE A 1 77 ? -0.006 1.805 -8.165 1.00 95.56 77 PHE A CA 1
ATOM 580 C C . PHE A 1 77 ? 1.002 0.645 -8.229 1.00 95.56 77 PHE A C 1
ATOM 582 O O . PHE A 1 77 ? 1.843 0.602 -9.127 1.00 95.56 77 PHE A O 1
ATOM 589 N N . VAL A 1 78 ? 0.899 -0.349 -7.338 1.00 94.88 78 VAL A N 1
ATOM 590 C CA . VAL A 1 78 ? 1.753 -1.553 -7.386 1.00 94.88 78 VAL A CA 1
ATOM 591 C C . VAL A 1 78 ? 1.606 -2.297 -8.716 1.00 94.88 78 VAL A C 1
ATOM 593 O O . VAL A 1 78 ? 2.603 -2.756 -9.282 1.00 94.88 78 VAL A O 1
ATOM 596 N N . ILE A 1 79 ? 0.381 -2.420 -9.232 1.00 95.38 79 ILE A N 1
ATOM 597 C CA . ILE A 1 79 ? 0.112 -3.077 -10.518 1.00 95.38 79 ILE A CA 1
ATOM 598 C C . ILE A 1 79 ? 0.758 -2.299 -11.668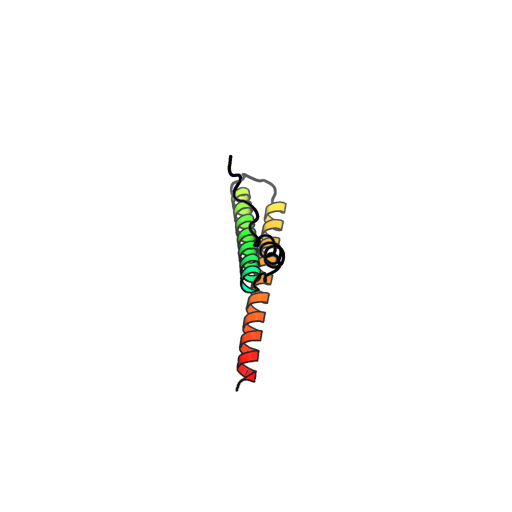 1.00 95.38 79 ILE A C 1
ATOM 600 O O . ILE A 1 79 ? 1.392 -2.908 -12.530 1.00 95.38 79 ILE A O 1
ATOM 604 N N . GLU A 1 80 ? 0.654 -0.971 -11.675 1.00 94.69 80 GLU A N 1
ATOM 605 C CA . GLU A 1 80 ? 1.297 -0.129 -12.688 1.00 94.69 80 GLU A CA 1
ATOM 606 C C . GLU A 1 80 ? 2.819 -0.271 -12.673 1.00 94.69 80 GLU A C 1
ATOM 608 O O . GLU A 1 80 ? 3.431 -0.475 -13.725 1.00 94.69 80 GLU A O 1
ATOM 613 N N . VAL A 1 81 ? 3.430 -0.244 -11.486 1.00 92.75 81 VAL A N 1
ATOM 614 C CA . VAL A 1 81 ? 4.874 -0.460 -11.327 1.00 92.75 81 VAL A CA 1
ATOM 615 C C . VAL A 1 81 ? 5.267 -1.845 -11.842 1.00 92.75 81 VAL A C 1
ATOM 617 O O . VAL A 1 81 ? 6.212 -1.965 -12.623 1.00 92.75 81 VAL A O 1
ATOM 620 N N . ARG A 1 82 ? 4.519 -2.895 -11.475 1.00 91.19 82 ARG A N 1
ATOM 621 C CA . ARG A 1 82 ? 4.741 -4.259 -11.978 1.00 91.19 82 ARG A CA 1
ATOM 622 C C . ARG A 1 82 ? 4.687 -4.306 -13.505 1.00 91.19 82 ARG A C 1
ATOM 624 O O . ARG A 1 82 ? 5.574 -4.895 -14.118 1.00 91.19 82 ARG A O 1
ATOM 631 N N . ASN A 1 83 ? 3.670 -3.699 -14.110 1.00 94.88 83 ASN A N 1
ATOM 632 C CA . ASN A 1 83 ? 3.507 -3.680 -15.561 1.00 94.88 83 ASN A CA 1
ATOM 633 C C . ASN A 1 83 ? 4.680 -2.963 -16.235 1.00 94.88 83 ASN A C 1
ATOM 635 O O . ASN A 1 83 ? 5.270 -3.510 -17.159 1.00 94.88 83 ASN A O 1
ATOM 639 N N . LYS A 1 84 ? 5.099 -1.800 -15.722 1.00 93.25 84 LYS A N 1
ATOM 640 C CA . LYS A 1 84 ? 6.240 -1.059 -16.281 1.00 93.25 84 LYS A CA 1
ATOM 641 C C . LYS A 1 84 ? 7.558 -1.819 -16.187 1.00 93.25 84 LYS A C 1
ATOM 643 O O . LYS A 1 84 ? 8.375 -1.722 -17.098 1.00 93.25 84 LYS A O 1
ATOM 648 N N . LEU A 1 85 ? 7.759 -2.602 -15.129 1.00 89.06 85 LEU A N 1
ATOM 649 C CA . LEU A 1 85 ? 8.934 -3.466 -15.008 1.00 89.06 85 LEU A CA 1
ATOM 650 C C . LEU A 1 85 ? 8.918 -4.619 -16.014 1.00 89.06 85 LEU A C 1
ATOM 652 O O . LEU A 1 85 ? 9.958 -4.939 -16.589 1.00 89.06 85 LEU A O 1
ATOM 656 N N . LEU A 1 86 ? 7.750 -5.217 -16.258 1.00 91.12 86 LEU A N 1
ATOM 657 C CA . LEU A 1 86 ? 7.593 -6.235 -17.297 1.00 91.12 86 LEU A CA 1
ATOM 658 C C . LEU A 1 86 ? 7.815 -5.645 -18.694 1.00 91.12 86 LEU A C 1
ATOM 660 O O . LEU A 1 86 ? 8.529 -6.251 -19.488 1.00 91.12 86 LEU A O 1
ATOM 664 N N . ASP A 1 87 ? 7.272 -4.457 -18.968 1.00 92.31 87 ASP A N 1
ATOM 665 C CA . ASP A 1 87 ? 7.478 -3.738 -20.229 1.00 92.31 87 ASP A CA 1
ATOM 666 C C . ASP A 1 87 ? 8.971 -3.478 -20.472 1.00 92.31 87 ASP A C 1
ATOM 668 O O . ASP A 1 87 ? 9.488 -3.792 -21.543 1.00 92.31 87 ASP A O 1
ATOM 672 N N . ALA A 1 88 ? 9.679 -2.953 -19.464 1.00 89.69 88 ALA A N 1
ATOM 673 C CA . ALA A 1 88 ? 11.111 -2.676 -19.547 1.00 89.69 88 ALA A CA 1
ATOM 674 C C . ALA A 1 88 ? 11.923 -3.952 -19.811 1.00 89.69 88 ALA A C 1
ATOM 676 O O . ALA A 1 88 ? 12.806 -3.959 -20.668 1.00 89.69 88 ALA A O 1
ATOM 677 N N . TYR A 1 89 ? 11.599 -5.050 -19.121 1.00 89.56 89 TYR A N 1
ATOM 678 C CA . TYR A 1 89 ? 12.240 -6.343 -19.361 1.00 89.56 89 TYR A CA 1
ATOM 679 C C . TYR A 1 89 ? 12.022 -6.837 -20.798 1.00 89.56 89 TYR A C 1
ATOM 681 O O . TYR A 1 89 ? 12.971 -7.251 -21.467 1.00 89.56 89 TYR A O 1
ATOM 689 N N . GLN A 1 90 ? 10.784 -6.767 -21.292 1.00 88.94 90 GLN A N 1
ATOM 690 C CA . GLN A 1 90 ? 10.470 -7.163 -22.662 1.00 88.94 90 GLN A CA 1
ATOM 691 C C . GLN A 1 90 ? 11.184 -6.287 -23.698 1.00 88.94 90 GLN A C 1
ATOM 693 O O . GLN A 1 90 ? 11.622 -6.801 -24.724 1.00 88.94 90 GLN A O 1
ATOM 698 N N . GLU A 1 91 ? 11.320 -4.986 -23.442 1.00 87.94 91 GLU A N 1
ATOM 699 C CA . GLU A 1 91 ? 12.006 -4.060 -24.344 1.00 87.94 91 GLU A CA 1
ATOM 700 C C . GLU A 1 91 ? 13.498 -4.379 -24.467 1.00 87.94 91 GLU A C 1
ATOM 702 O O . GLU A 1 91 ? 14.008 -4.514 -25.580 1.00 87.94 91 GLU A O 1
ATOM 707 N N . PHE A 1 92 ? 14.185 -4.621 -23.346 1.00 84.69 92 PHE A N 1
ATOM 708 C CA . PHE A 1 92 ? 15.584 -5.055 -23.377 1.00 84.69 92 PHE A CA 1
ATOM 709 C C . PHE A 1 92 ? 15.767 -6.387 -24.113 1.00 84.69 92 PHE A C 1
ATOM 711 O O . PHE A 1 92 ? 16.735 -6.548 -24.855 1.00 84.69 92 PHE A O 1
ATOM 718 N N . SER A 1 93 ? 14.825 -7.324 -23.962 1.00 84.44 93 SER A N 1
ATOM 719 C CA . SER A 1 93 ? 14.859 -8.597 -24.691 1.00 84.44 93 SER A CA 1
ATOM 720 C C . SER A 1 93 ? 14.690 -8.423 -26.203 1.00 84.44 93 SER A C 1
ATOM 722 O O . SER A 1 93 ? 15.252 -9.213 -26.957 1.00 84.44 93 SER A O 1
ATOM 724 N N . ARG A 1 94 ? 13.921 -7.425 -26.655 1.00 80.50 94 ARG A N 1
ATOM 725 C CA . ARG A 1 94 ? 13.719 -7.126 -28.083 1.00 80.50 94 ARG A CA 1
ATOM 726 C C . ARG A 1 94 ? 14.901 -6.394 -28.716 1.00 80.50 94 ARG A C 1
ATOM 728 O O . ARG A 1 94 ? 15.081 -6.500 -29.920 1.00 80.50 94 ARG A O 1
ATOM 735 N N . MET A 1 95 ? 15.703 -5.676 -27.930 1.00 76.12 95 MET A N 1
ATOM 736 C CA . MET A 1 95 ? 16.914 -5.007 -28.422 1.00 76.12 95 MET A CA 1
ATOM 737 C C . MET A 1 95 ? 18.104 -5.954 -28.646 1.00 76.12 95 MET A C 1
ATOM 739 O O . MET A 1 95 ? 19.038 -5.581 -29.350 1.00 76.12 95 MET A O 1
ATOM 743 N N . GLN A 1 96 ? 18.120 -7.129 -28.008 1.00 60.00 96 GLN A N 1
ATOM 744 C CA . GLN A 1 96 ? 19.233 -8.090 -28.089 1.00 60.00 96 GLN A CA 1
ATOM 745 C C . GLN A 1 96 ? 19.067 -9.181 -29.158 1.00 60.00 96 GLN A C 1
ATOM 747 O O . GLN A 1 96 ? 19.961 -10.019 -29.285 1.00 60.00 96 GLN A O 1
ATOM 752 N N . VAL A 1 97 ? 17.964 -9.182 -29.915 1.00 55.81 97 VAL A N 1
ATOM 753 C CA . VAL A 1 97 ? 17.777 -10.064 -31.083 1.00 55.81 97 VAL A CA 1
ATOM 754 C C . VAL A 1 97 ? 18.147 -9.375 -32.387 1.00 55.81 97 VAL A C 1
ATOM 756 O O . VAL A 1 97 ? 17.939 -8.147 -32.490 1.00 55.81 97 VAL A O 1
#